Protein AF-A0A1M3NH99-F1 (afdb_monomer_lite)

Radius of gyration: 19.96 Å; chains: 1; bounding box: 33×35×66 Å

Sequence (77 aa):
MYATSPRQRWPQLLQRTFDVNILECPKCKGRLRLIEPVVETGAARHILERLGLPVDAPRLVRARAPTTLDDDEPDAA

Foldseek 3Di:
DDPPDPDDPPQVVCCVPPVDRPQADPPPRDGHDDDDDDPDLVVQQVVCVVVVHDSDDPDDDDDDDDPPPPPDPPPPD

pLDDT: mean 84.53, std 14.22, range [44.44, 97.12]

Structure (mmCIF, N/CA/C/O backbone):
data_AF-A0A1M3NH99-F1
#
_entry.id   AF-A0A1M3NH99-F1
#
loop_
_atom_site.group_PDB
_atom_site.id
_atom_site.type_symbol
_atom_site.label_atom_id
_atom_site.label_alt_id
_atom_site.label_comp_id
_atom_site.label_asym_id
_atom_site.label_entity_id
_atom_site.label_seq_id
_atom_site.pdbx_PDB_ins_code
_atom_site.Cartn_x
_atom_site.Cartn_y
_atom_site.Cartn_z
_atom_site.occupancy
_atom_site.B_iso_or_equiv
_atom_site.auth_seq_id
_atom_site.auth_comp_id
_atom_site.auth_asym_id
_atom_site.auth_atom_id
_atom_site.pdbx_PDB_model_num
ATOM 1 N N . MET A 1 1 ? 7.065 22.215 -24.159 1.00 45.94 1 MET A N 1
ATOM 2 C CA . MET A 1 1 ? 5.926 22.641 -23.317 1.00 45.94 1 MET A CA 1
ATOM 3 C C . MET A 1 1 ? 5.685 21.557 -22.278 1.00 45.94 1 MET A C 1
ATOM 5 O O . MET A 1 1 ? 5.320 20.458 -22.667 1.00 45.94 1 MET A O 1
ATOM 9 N N . TYR A 1 2 ? 5.953 21.799 -20.994 1.00 61.88 2 TYR A N 1
ATOM 10 C CA . TYR A 1 2 ? 5.523 20.871 -19.944 1.00 61.88 2 TYR A CA 1
ATOM 11 C C . TYR A 1 2 ? 4.086 21.237 -19.570 1.00 61.88 2 TYR A C 1
ATOM 13 O O . TYR A 1 2 ? 3.793 22.393 -19.275 1.00 61.88 2 TYR A O 1
ATOM 21 N N . ALA A 1 3 ? 3.166 20.281 -19.645 1.00 59.94 3 ALA A N 1
ATOM 22 C CA . ALA A 1 3 ? 1.819 20.497 -19.148 1.00 59.94 3 ALA A CA 1
ATOM 23 C C . ALA A 1 3 ? 1.898 20.686 -17.626 1.00 59.94 3 ALA A C 1
ATOM 25 O O . ALA A 1 3 ? 2.337 19.783 -16.912 1.00 59.94 3 ALA A O 1
ATOM 26 N N . THR A 1 4 ? 1.461 21.841 -17.120 1.00 63.69 4 THR A N 1
ATOM 27 C CA . THR A 1 4 ? 1.155 22.014 -15.694 1.00 63.69 4 THR A CA 1
ATOM 28 C C . THR A 1 4 ? -0.111 21.214 -15.408 1.00 63.69 4 THR A C 1
ATOM 30 O O . THR A 1 4 ? -1.210 21.758 -15.330 1.00 63.69 4 THR A O 1
ATOM 33 N N . SER A 1 5 ? 0.022 19.891 -15.324 1.00 70.25 5 SER A N 1
ATOM 34 C CA . SER A 1 5 ? -1.089 19.043 -14.917 1.00 70.25 5 SER A CA 1
ATOM 35 C C . SER A 1 5 ? -1.361 19.323 -13.436 1.00 70.25 5 SER A C 1
ATOM 37 O O . SER A 1 5 ? -0.428 19.241 -12.627 1.00 70.25 5 SER A O 1
ATOM 39 N N . PRO A 1 6 ? -2.597 19.673 -13.044 1.00 76.12 6 PRO A N 1
ATOM 40 C CA . PRO A 1 6 ? -2.933 19.818 -11.635 1.00 76.12 6 PRO A CA 1
ATOM 41 C C . PRO A 1 6 ? -2.605 18.512 -10.901 1.00 76.12 6 PRO A C 1
ATOM 43 O O . PRO A 1 6 ? -2.803 17.428 -11.449 1.00 76.12 6 PRO A O 1
ATOM 46 N N . ARG A 1 7 ? -2.085 18.598 -9.667 1.00 78.12 7 ARG A N 1
ATOM 47 C CA . ARG A 1 7 ? -1.743 17.409 -8.869 1.00 78.12 7 ARG A CA 1
ATOM 48 C C . ARG A 1 7 ? -3.010 16.576 -8.634 1.00 78.12 7 ARG A C 1
ATOM 50 O O . ARG A 1 7 ? -3.830 16.925 -7.786 1.00 78.12 7 ARG A O 1
ATOM 57 N N . GLN A 1 8 ? -3.183 15.486 -9.382 1.00 82.62 8 GLN A N 1
ATOM 58 C CA . GLN A 1 8 ? -4.234 14.506 -9.107 1.00 82.62 8 GLN A CA 1
ATOM 59 C C . GLN A 1 8 ? -3.984 13.872 -7.739 1.00 82.62 8 GLN A C 1
ATOM 61 O O . GLN A 1 8 ? -2.837 13.603 -7.374 1.00 82.62 8 GLN A O 1
ATOM 66 N N . ARG A 1 9 ? -5.053 13.602 -6.978 1.00 87.38 9 ARG A N 1
ATOM 67 C CA . ARG A 1 9 ? -4.873 12.832 -5.747 1.00 87.38 9 ARG A CA 1
ATOM 68 C C . ARG A 1 9 ? -4.501 11.393 -6.111 1.00 87.38 9 ARG A C 1
ATOM 70 O O . ARG A 1 9 ? -4.889 10.854 -7.146 1.00 87.38 9 ARG A O 1
ATOM 77 N N . TRP A 1 10 ? -3.704 10.787 -5.246 1.00 86.62 10 TRP A N 1
ATOM 78 C CA . TRP A 1 10 ? -3.121 9.474 -5.486 1.00 86.62 10 TRP A CA 1
ATOM 79 C C . TRP A 1 10 ? -4.146 8.351 -5.777 1.00 86.62 10 TRP A C 1
ATOM 81 O O . TRP A 1 10 ? -3.910 7.602 -6.725 1.00 86.62 10 TRP A O 1
ATOM 91 N N . PRO A 1 11 ? -5.319 8.264 -5.105 1.00 89.88 11 PRO A N 1
ATOM 92 C CA . PRO A 1 11 ? -6.343 7.272 -5.448 1.00 89.88 11 PRO A CA 1
ATOM 93 C C . PRO A 1 11 ? -6.835 7.369 -6.900 1.00 89.88 11 PRO A C 1
ATOM 95 O O . PRO A 1 11 ? -7.059 6.347 -7.539 1.00 89.88 11 PRO A O 1
ATOM 98 N N . GLN A 1 12 ? -6.972 8.585 -7.445 1.00 90.25 12 GLN A N 1
ATOM 99 C CA . GLN A 1 12 ? -7.397 8.776 -8.837 1.00 90.25 12 GLN A CA 1
ATOM 100 C C . GLN A 1 12 ? -6.347 8.250 -9.820 1.00 90.25 12 GLN A C 1
ATOM 102 O O . GLN A 1 12 ? -6.700 7.714 -10.867 1.00 90.25 12 GLN A O 1
ATOM 107 N N . LEU A 1 13 ? -5.060 8.384 -9.486 1.00 91.31 13 LEU A N 1
ATOM 108 C CA . LEU A 1 13 ? -3.977 7.843 -10.306 1.00 91.31 13 LEU A CA 1
ATOM 109 C C . LEU A 1 13 ? -3.976 6.312 -10.295 1.00 91.31 13 LEU A C 1
ATOM 111 O O . LEU A 1 13 ? -3.784 5.708 -11.348 1.00 91.31 13 LEU A O 1
ATOM 115 N N . LEU A 1 14 ? -4.224 5.696 -9.135 1.00 92.19 14 LEU A N 1
ATOM 116 C CA . LEU A 1 14 ? -4.319 4.239 -9.019 1.00 92.19 14 LEU A CA 1
ATOM 117 C C . LEU A 1 14 ? -5.485 3.678 -9.834 1.00 92.19 14 LEU A C 1
ATOM 119 O O . LEU A 1 14 ? -5.280 2.729 -10.588 1.00 92.19 14 LEU A O 1
ATOM 123 N N . GLN A 1 15 ? -6.662 4.307 -9.759 1.00 92.75 15 GLN A N 1
ATOM 124 C CA . GLN A 1 15 ? -7.801 3.899 -10.579 1.00 92.75 15 GLN A CA 1
ATOM 125 C C . GLN A 1 15 ? -7.481 4.018 -12.069 1.00 92.75 15 GLN A C 1
ATOM 127 O O . GLN A 1 15 ? -7.731 3.097 -12.832 1.00 92.75 15 GLN A O 1
ATOM 132 N N . ARG A 1 16 ? -6.908 5.146 -12.500 1.00 91.88 16 ARG A N 1
ATOM 133 C CA . ARG A 1 16 ? -6.654 5.388 -13.925 1.00 91.88 16 ARG A CA 1
ATOM 134 C C . ARG A 1 16 ? -5.638 4.411 -14.519 1.00 91.88 16 ARG A C 1
ATOM 136 O O . ARG A 1 16 ? -5.793 4.002 -15.661 1.00 91.88 16 ARG A O 1
ATOM 143 N N . THR A 1 17 ? -4.570 4.107 -13.784 1.00 91.88 17 THR A N 1
ATOM 144 C CA . THR A 1 17 ? -3.441 3.328 -14.314 1.00 91.88 17 THR A CA 1
ATOM 145 C C . THR A 1 17 ? -3.594 1.828 -14.068 1.00 91.88 17 THR A C 1
ATOM 147 O O . THR A 1 17 ? -3.149 1.037 -14.893 1.00 91.88 17 THR A O 1
ATOM 150 N N . PHE A 1 18 ? -4.194 1.432 -12.943 1.00 90.56 18 PHE A N 1
ATOM 151 C CA . PHE A 1 18 ? -4.261 0.033 -12.506 1.00 90.56 18 PHE A CA 1
ATOM 152 C C . PHE A 1 18 ? -5.690 -0.496 -12.346 1.00 90.56 18 PHE A C 1
ATOM 154 O O . PHE A 1 18 ? -5.850 -1.648 -11.962 1.00 90.56 18 PHE A O 1
ATOM 161 N N . ASP A 1 19 ? -6.713 0.328 -12.592 1.00 92.75 19 ASP A N 1
ATOM 162 C CA . ASP A 1 19 ? -8.125 0.000 -12.345 1.00 92.75 19 ASP A CA 1
ATOM 163 C C . ASP A 1 19 ? -8.436 -0.367 -10.876 1.00 92.75 19 ASP A C 1
ATOM 165 O O . ASP A 1 19 ? -9.372 -1.099 -10.565 1.00 92.75 19 ASP A O 1
ATOM 169 N N . VAL A 1 20 ? -7.645 0.165 -9.933 1.00 92.50 20 VAL A N 1
ATOM 170 C CA . VAL A 1 20 ? -7.784 -0.112 -8.493 1.00 92.50 20 VAL A CA 1
ATOM 171 C C . VAL A 1 20 ? -8.444 1.053 -7.749 1.00 92.50 20 VAL A C 1
ATOM 173 O O . VAL A 1 20 ? -7.851 2.129 -7.619 1.00 92.50 20 VAL A O 1
ATOM 176 N N . ASN A 1 21 ? -9.612 0.796 -7.141 1.00 91.75 21 ASN A N 1
ATOM 177 C CA . ASN A 1 21 ? -10.309 1.751 -6.271 1.00 91.75 21 ASN A CA 1
ATOM 178 C C . ASN A 1 21 ? -10.012 1.505 -4.783 1.00 91.75 21 ASN A C 1
ATOM 180 O O . ASN A 1 21 ? -10.711 0.749 -4.111 1.00 91.75 21 ASN A O 1
ATOM 184 N N . ILE A 1 22 ? -9.025 2.203 -4.221 1.00 91.81 22 ILE A N 1
ATOM 185 C CA . ILE A 1 22 ? -8.688 2.074 -2.788 1.00 91.81 22 ILE A CA 1
ATOM 186 C C . ILE A 1 22 ? -9.689 2.755 -1.833 1.00 91.81 22 ILE A C 1
ATOM 188 O O . ILE A 1 22 ? -9.543 2.657 -0.615 1.00 91.81 22 ILE A O 1
ATOM 192 N N . LEU A 1 23 ? -10.684 3.480 -2.359 1.00 94.00 23 LEU A N 1
ATOM 193 C CA . LEU A 1 23 ? -11.726 4.150 -1.570 1.00 94.00 23 LEU A CA 1
ATOM 194 C C . LEU A 1 23 ? -13.053 3.377 -1.561 1.00 94.00 23 LEU A C 1
ATOM 196 O O . LEU A 1 23 ? -14.042 3.878 -1.025 1.00 94.00 23 LEU A O 1
ATOM 200 N N . GLU A 1 24 ? -13.084 2.167 -2.118 1.00 95.00 24 GLU A N 1
ATOM 201 C CA . GLU A 1 24 ? -14.220 1.250 -2.057 1.00 95.00 24 GLU A CA 1
ATOM 202 C C . GLU A 1 24 ? -13.839 -0.002 -1.263 1.00 95.00 24 GLU A C 1
ATOM 204 O O . GLU A 1 24 ? -12.773 -0.588 -1.449 1.00 95.00 24 GLU A O 1
ATOM 209 N N . CYS A 1 25 ? -14.718 -0.439 -0.364 1.00 93.31 25 CYS A N 1
ATOM 210 C CA . CYS A 1 25 ? -14.516 -1.683 0.361 1.00 93.31 25 CYS A CA 1
ATOM 211 C C . CYS A 1 25 ? -14.683 -2.886 -0.583 1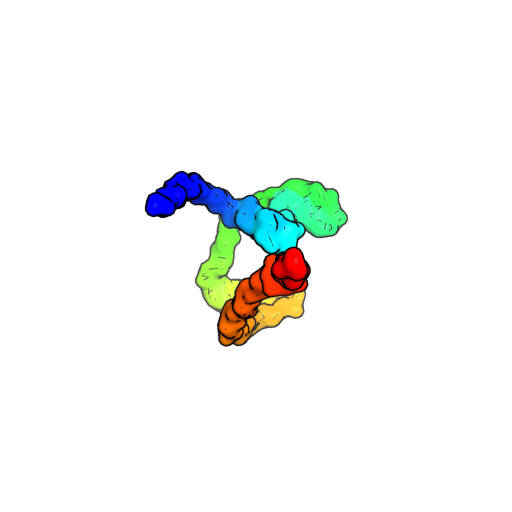.00 93.31 25 CYS A C 1
ATOM 213 O O . CYS A 1 25 ? -15.770 -3.066 -1.138 1.00 93.31 25 CYS A O 1
ATOM 215 N N . PRO A 1 26 ? -13.691 -3.790 -0.696 1.00 90.19 26 PRO A N 1
ATOM 216 C CA . PRO A 1 26 ? -13.806 -4.954 -1.574 1.00 90.19 26 PRO A CA 1
ATOM 217 C C . PRO A 1 26 ? -14.892 -5.943 -1.120 1.00 90.19 26 PRO A C 1
ATOM 219 O O . PRO A 1 26 ? -15.381 -6.712 -1.939 1.00 90.19 26 PRO A O 1
ATOM 222 N N . LYS A 1 27 ? -15.290 -5.916 0.163 1.00 92.88 27 LYS A N 1
ATOM 223 C CA . LYS A 1 27 ? -16.298 -6.828 0.731 1.00 92.88 27 LYS A CA 1
ATOM 224 C C . LYS A 1 27 ? -17.728 -6.312 0.584 1.00 92.88 27 LYS A C 1
ATOM 226 O O . LYS A 1 27 ? -18.593 -7.043 0.125 1.00 92.88 27 LYS A O 1
ATOM 231 N N . CYS A 1 28 ? -17.985 -5.074 1.010 1.00 96.50 28 CYS A N 1
ATOM 232 C CA . CYS A 1 28 ? -19.345 -4.524 1.089 1.00 96.50 28 CYS A CA 1
ATOM 233 C C . CYS A 1 28 ? -19.624 -3.385 0.106 1.00 96.50 28 CYS A C 1
ATOM 235 O O . CYS A 1 28 ? -20.727 -2.850 0.121 1.00 96.50 28 CYS A O 1
ATOM 237 N N . LYS A 1 29 ? -18.639 -2.971 -0.702 1.00 94.31 29 LYS A N 1
ATOM 238 C CA . LYS A 1 29 ? -18.770 -1.870 -1.674 1.00 94.31 29 LYS A CA 1
ATOM 239 C C . LYS A 1 29 ? -19.089 -0.497 -1.067 1.00 94.31 29 LYS A C 1
ATOM 241 O O . LYS A 1 29 ? -19.378 0.457 -1.777 1.00 94.31 29 LYS A O 1
ATOM 246 N N . GLY A 1 30 ? -18.982 -0.370 0.256 1.00 95.81 30 GLY A N 1
ATOM 247 C CA . GLY A 1 30 ? -19.094 0.905 0.958 1.00 95.81 30 GLY A CA 1
ATOM 248 C C . GLY A 1 30 ? -17.888 1.819 0.727 1.00 95.81 30 GLY A C 1
ATOM 249 O O . GLY A 1 30 ? -16.803 1.371 0.350 1.00 95.81 30 GLY A O 1
ATOM 250 N N . ARG A 1 31 ? -18.069 3.113 1.007 1.00 95.56 31 ARG A N 1
ATOM 251 C CA . ARG A 1 31 ? -17.020 4.129 0.866 1.00 95.56 31 ARG A CA 1
ATOM 252 C C . ARG A 1 31 ? -16.014 4.056 2.015 1.00 95.56 31 ARG A C 1
ATOM 254 O O . ARG A 1 31 ? -16.390 4.145 3.181 1.00 95.56 31 ARG A O 1
ATOM 261 N N . LEU A 1 32 ? -14.734 3.972 1.676 1.00 94.50 32 LEU A N 1
ATOM 262 C CA . LEU A 1 32 ? -13.607 4.070 2.600 1.00 94.50 32 LEU A CA 1
ATOM 263 C C . LEU A 1 32 ? -12.985 5.473 2.562 1.00 94.50 32 LEU A C 1
ATOM 265 O O . LEU A 1 32 ? -13.160 6.239 1.609 1.00 94.50 32 LEU A O 1
ATOM 269 N N . ARG A 1 33 ? -12.232 5.813 3.613 1.00 91.44 33 ARG A N 1
ATOM 270 C CA . ARG A 1 33 ? -11.463 7.058 3.716 1.00 91.44 33 ARG A CA 1
ATOM 271 C C . ARG A 1 33 ? -10.003 6.730 4.000 1.00 91.44 33 ARG A C 1
ATOM 273 O O . ARG A 1 33 ? -9.718 5.998 4.941 1.00 91.44 33 ARG A O 1
ATOM 280 N N . LEU A 1 34 ? -9.093 7.321 3.227 1.00 88.19 34 LEU A N 1
ATOM 281 C CA . LEU A 1 34 ? -7.668 7.296 3.546 1.00 88.19 34 LEU A CA 1
ATOM 282 C C . LEU A 1 34 ? -7.435 8.133 4.811 1.00 88.19 34 LEU A C 1
ATOM 284 O O . LEU A 1 34 ? -7.807 9.307 4.838 1.00 88.19 34 LEU A O 1
ATOM 288 N N . ILE A 1 35 ? -6.871 7.522 5.851 1.00 90.88 35 ILE A N 1
ATOM 289 C CA . ILE A 1 35 ? -6.581 8.204 7.118 1.00 90.88 35 ILE A CA 1
ATOM 290 C C . ILE A 1 35 ? -5.158 8.753 7.068 1.00 90.88 35 ILE A C 1
ATOM 292 O O . ILE A 1 35 ? -4.972 9.964 7.090 1.00 90.88 35 ILE A O 1
ATOM 296 N N . GLU A 1 36 ? -4.177 7.863 6.928 1.00 90.25 36 GLU A N 1
ATOM 297 C CA . GLU A 1 36 ? -2.758 8.206 6.925 1.00 90.25 36 GLU A CA 1
ATOM 298 C C . GLU A 1 36 ? -1.949 7.112 6.203 1.00 90.25 36 GLU A C 1
ATOM 300 O O . GLU A 1 36 ? -2.320 5.935 6.282 1.00 90.25 36 GLU A O 1
ATOM 305 N N . PRO A 1 37 ? -0.874 7.458 5.473 1.00 88.62 37 PRO A N 1
ATOM 306 C CA . PRO A 1 37 ? 0.096 6.477 4.998 1.00 88.62 37 PRO A CA 1
ATOM 307 C C . PRO A 1 37 ? 0.979 5.959 6.145 1.00 88.62 37 PRO A C 1
ATOM 309 O O . PRO A 1 37 ? 1.475 6.731 6.958 1.00 88.62 37 PRO A O 1
ATOM 312 N N . VAL A 1 38 ? 1.253 4.654 6.172 1.00 91.94 38 VAL A N 1
ATOM 313 C CA . VAL A 1 38 ? 2.229 4.073 7.107 1.00 91.94 38 VAL A CA 1
ATOM 314 C C . VAL A 1 38 ? 3.636 4.319 6.561 1.00 91.94 38 VAL A C 1
ATOM 316 O O . VAL A 1 38 ? 4.020 3.722 5.559 1.00 91.94 38 VAL A O 1
ATOM 319 N N . VAL A 1 39 ? 4.386 5.221 7.197 1.00 93.06 39 VAL A N 1
ATOM 320 C CA . VAL A 1 39 ? 5.746 5.610 6.769 1.00 93.06 39 VAL A CA 1
ATOM 321 C C . VAL A 1 39 ? 6.860 4.950 7.583 1.00 93.06 39 VAL A C 1
ATOM 323 O O . VAL A 1 39 ? 8.001 4.910 7.136 1.00 93.06 39 VAL A O 1
ATOM 326 N N . GLU A 1 40 ? 6.544 4.437 8.773 1.00 95.25 40 GLU A N 1
ATOM 327 C CA . GLU A 1 40 ? 7.507 3.773 9.653 1.00 95.25 40 GLU A CA 1
ATOM 328 C C . GLU A 1 40 ? 7.663 2.300 9.244 1.00 95.25 40 GLU A C 1
ATOM 330 O O . GLU A 1 40 ? 6.682 1.560 9.132 1.00 95.25 40 GLU A O 1
ATOM 335 N N . THR A 1 41 ? 8.903 1.882 8.987 1.00 93.06 41 THR A N 1
ATOM 336 C CA . THR A 1 41 ? 9.224 0.574 8.402 1.00 93.06 41 THR A CA 1
ATOM 337 C C . THR A 1 41 ? 8.834 -0.595 9.308 1.00 93.06 41 THR A C 1
ATOM 339 O O . THR A 1 41 ? 8.321 -1.600 8.813 1.00 93.06 41 THR A O 1
ATOM 342 N N . GLY A 1 42 ? 9.044 -0.488 10.621 1.00 95.56 42 GLY A N 1
ATOM 343 C CA . GLY A 1 42 ? 8.680 -1.520 11.593 1.00 95.56 42 GLY A CA 1
ATOM 344 C C . GLY A 1 42 ? 7.169 -1.750 11.663 1.00 95.56 42 GLY A C 1
ATOM 345 O O . GLY A 1 42 ? 6.708 -2.890 11.608 1.00 95.56 42 GLY A O 1
ATOM 346 N N . ALA A 1 43 ? 6.385 -0.675 11.701 1.00 95.44 43 ALA A N 1
ATOM 347 C CA . ALA A 1 43 ? 4.930 -0.696 11.679 1.00 95.44 43 ALA A CA 1
ATOM 348 C C . ALA A 1 43 ? 4.407 -1.272 10.361 1.00 95.44 43 ALA A C 1
ATOM 350 O O . ALA A 1 43 ? 3.540 -2.147 10.381 1.00 95.44 43 ALA A O 1
ATOM 351 N N . ALA A 1 44 ? 4.963 -0.837 9.224 1.00 94.81 44 ALA A N 1
ATOM 352 C CA . ALA A 1 44 ? 4.618 -1.3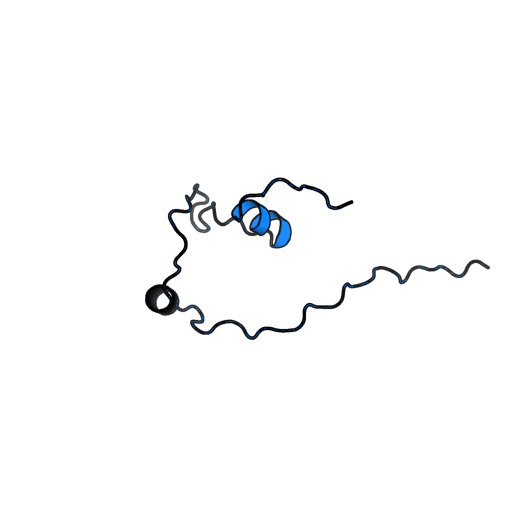92 7.919 1.00 94.81 44 ALA A CA 1
ATOM 353 C C . ALA A 1 44 ? 4.880 -2.904 7.879 1.00 94.81 44 ALA A C 1
ATOM 355 O O . ALA A 1 44 ? 3.992 -3.668 7.500 1.00 94.81 44 ALA A O 1
ATOM 356 N N . ARG A 1 45 ? 6.052 -3.347 8.353 1.00 95.81 45 ARG A N 1
ATOM 357 C CA . ARG A 1 45 ? 6.405 -4.767 8.438 1.00 95.81 45 ARG A CA 1
ATOM 358 C C . ARG A 1 45 ? 5.409 -5.548 9.297 1.00 95.81 45 ARG A C 1
ATOM 360 O O . ARG A 1 45 ? 4.839 -6.515 8.804 1.00 95.81 45 ARG A O 1
ATOM 367 N N . HIS A 1 46 ? 5.155 -5.121 10.535 1.00 96.75 46 HIS A N 1
ATOM 368 C CA . HIS A 1 46 ? 4.220 -5.818 11.428 1.00 96.75 46 HIS A CA 1
ATOM 369 C C . HIS A 1 46 ? 2.809 -5.925 10.834 1.00 96.75 46 HIS A C 1
ATOM 371 O O . HIS A 1 46 ? 2.153 -6.958 10.970 1.00 96.75 46 HIS A O 1
ATOM 377 N N . ILE A 1 47 ? 2.325 -4.874 10.163 1.00 95.38 47 ILE A N 1
ATOM 378 C CA . ILE A 1 47 ? 1.020 -4.896 9.491 1.00 95.38 47 ILE A CA 1
ATOM 379 C C . ILE A 1 47 ? 1.026 -5.916 8.346 1.00 95.38 47 ILE A C 1
ATOM 381 O O . ILE A 1 47 ? 0.107 -6.731 8.259 1.00 95.38 47 ILE A O 1
ATOM 385 N N . LEU A 1 48 ? 2.052 -5.901 7.490 1.00 95.88 48 LEU A N 1
ATOM 386 C CA . LEU A 1 48 ? 2.164 -6.823 6.356 1.00 95.88 48 LEU A CA 1
ATOM 387 C C . LEU A 1 48 ? 2.234 -8.287 6.815 1.00 95.88 48 LEU A C 1
ATOM 389 O O . LEU A 1 48 ? 1.496 -9.114 6.281 1.00 95.88 48 LEU A O 1
ATOM 393 N N . GLU A 1 49 ? 3.019 -8.592 7.854 1.00 96.88 49 GLU A N 1
ATOM 394 C CA . GLU A 1 49 ? 3.092 -9.936 8.453 1.00 96.88 49 GLU A CA 1
ATOM 395 C C . GLU A 1 49 ? 1.721 -10.412 8.937 1.00 96.88 49 GLU A C 1
ATOM 397 O O . GLU A 1 49 ? 1.296 -11.528 8.639 1.00 96.88 49 GLU A O 1
ATOM 402 N N . ARG A 1 50 ? 0.988 -9.545 9.645 1.00 97.12 50 ARG A N 1
ATOM 403 C CA . ARG A 1 50 ? -0.350 -9.858 10.168 1.00 97.12 50 ARG A CA 1
ATOM 404 C C . ARG A 1 50 ? -1.382 -10.081 9.068 1.00 97.12 50 ARG A C 1
ATOM 406 O O . ARG A 1 50 ? -2.343 -10.815 9.291 1.00 97.12 50 ARG A O 1
ATOM 413 N N . LEU A 1 51 ? -1.196 -9.453 7.911 1.00 95.31 51 LEU A N 1
ATOM 414 C CA . LEU A 1 51 ? -2.036 -9.636 6.729 1.00 95.31 51 LEU A CA 1
ATOM 415 C C . LEU A 1 51 ? -1.593 -10.820 5.852 1.00 95.31 51 LEU A C 1
ATOM 417 O O . LEU A 1 51 ? -2.299 -11.146 4.900 1.00 95.31 51 LEU A O 1
ATOM 421 N N . GLY A 1 52 ? -0.457 -11.460 6.154 1.00 96.19 52 GLY A N 1
ATOM 422 C CA . GLY A 1 52 ? 0.119 -12.523 5.325 1.00 96.19 52 GLY A CA 1
ATOM 423 C C . GLY A 1 52 ? 0.645 -12.024 3.975 1.00 96.19 52 GLY A C 1
ATOM 424 O O . GLY A 1 52 ? 0.661 -12.780 3.006 1.00 96.19 52 GLY A O 1
ATOM 425 N N . LEU A 1 53 ? 1.031 -10.748 3.890 1.00 94.56 53 LEU A N 1
ATOM 426 C CA . LEU A 1 5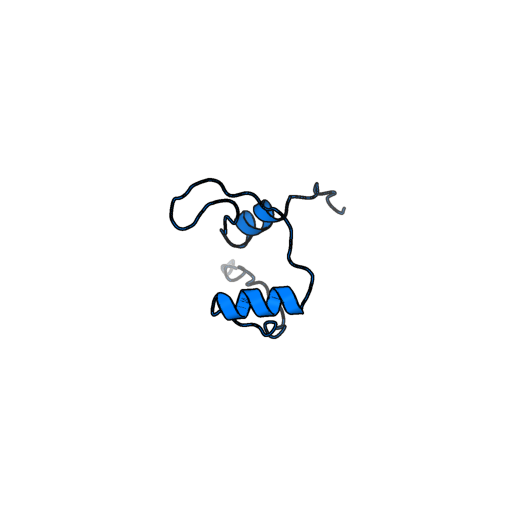3 ? 1.577 -10.131 2.681 1.00 94.56 53 LEU A CA 1
ATOM 427 C C . LEU A 1 53 ? 3.116 -10.165 2.685 1.00 94.56 53 LEU A C 1
ATOM 429 O O . LEU A 1 53 ? 3.723 -10.187 3.759 1.00 94.56 53 LEU A O 1
ATOM 433 N N . PRO A 1 54 ? 3.768 -10.130 1.506 1.00 94.50 54 PRO A N 1
ATOM 434 C CA . PRO A 1 54 ? 5.221 -10.005 1.422 1.00 94.50 54 PRO A CA 1
ATOM 435 C C . PRO A 1 54 ? 5.719 -8.761 2.169 1.00 94.50 54 PRO A C 1
ATOM 437 O O . PRO A 1 54 ? 5.234 -7.656 1.930 1.00 94.50 54 PRO A O 1
ATOM 440 N N . VAL A 1 55 ? 6.687 -8.951 3.069 1.00 95.06 55 VAL A N 1
ATOM 441 C CA . VAL A 1 55 ? 7.318 -7.871 3.852 1.00 95.06 55 VAL A CA 1
ATOM 442 C C . VAL A 1 55 ? 8.496 -7.228 3.133 1.00 95.06 55 VAL A C 1
ATOM 444 O O . VAL A 1 55 ? 8.816 -6.068 3.385 1.00 95.06 55 VAL A O 1
ATOM 447 N N . ASP A 1 56 ? 9.148 -7.981 2.252 1.00 90.69 56 ASP A N 1
ATOM 448 C CA . ASP A 1 56 ? 10.303 -7.505 1.510 1.00 90.69 56 ASP A CA 1
ATOM 449 C C . ASP A 1 56 ? 9.850 -6.643 0.335 1.00 90.69 56 ASP A C 1
ATOM 451 O O . ASP A 1 56 ? 8.880 -6.955 -0.364 1.00 90.69 56 ASP A O 1
ATOM 455 N N . ALA A 1 57 ? 10.576 -5.550 0.100 1.00 85.75 57 ALA A N 1
ATOM 456 C CA . ALA A 1 57 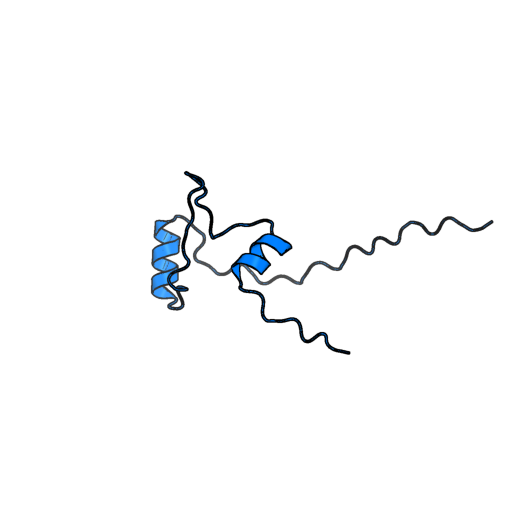? 10.327 -4.707 -1.055 1.00 85.75 57 ALA A CA 1
ATOM 457 C C . ALA A 1 57 ? 10.458 -5.535 -2.350 1.00 85.75 57 ALA A C 1
ATOM 459 O O . ALA A 1 57 ? 11.400 -6.325 -2.485 1.00 85.75 57 ALA A O 1
ATOM 460 N N . PRO A 1 58 ? 9.555 -5.352 -3.331 1.00 86.31 58 PRO A N 1
ATOM 461 C CA . PRO A 1 58 ? 9.677 -6.035 -4.607 1.00 86.31 58 PRO A CA 1
ATOM 462 C C . PRO A 1 58 ? 10.995 -5.638 -5.276 1.00 86.31 58 PRO A C 1
ATOM 464 O O . PRO A 1 58 ? 11.404 -4.474 -5.246 1.00 86.31 58 PRO A O 1
ATOM 467 N N . ARG A 1 59 ? 11.667 -6.609 -5.905 1.00 90.69 59 ARG A N 1
ATOM 468 C CA . ARG A 1 59 ? 12.898 -6.344 -6.655 1.00 90.69 59 ARG A CA 1
ATOM 469 C C . ARG A 1 59 ? 12.604 -5.307 -7.742 1.00 90.69 59 ARG A C 1
ATOM 471 O O . ARG A 1 59 ? 11.747 -5.528 -8.595 1.00 90.69 59 ARG A O 1
ATOM 478 N N . LEU A 1 60 ? 13.349 -4.202 -7.736 1.00 87.50 60 LEU A N 1
ATOM 479 C CA . LEU A 1 60 ? 13.280 -3.207 -8.801 1.00 87.50 60 LEU A CA 1
ATOM 480 C C . LEU A 1 60 ? 13.752 -3.842 -10.114 1.00 87.50 60 LEU A C 1
ATOM 482 O O . LEU A 1 60 ? 14.881 -4.322 -10.218 1.00 87.50 60 LEU A O 1
ATOM 486 N N . VAL A 1 61 ? 12.869 -3.854 -11.109 1.00 89.38 61 VAL A N 1
ATOM 487 C CA . VAL A 1 61 ? 13.143 -4.343 -12.465 1.00 89.38 61 VAL A CA 1
ATOM 488 C C . VAL A 1 61 ? 13.060 -3.189 -13.455 1.00 89.38 61 VAL A C 1
ATOM 490 O O . VAL A 1 61 ? 12.358 -2.204 -13.221 1.00 89.38 61 VAL A O 1
ATOM 493 N N . ARG A 1 62 ? 13.778 -3.300 -14.578 1.00 88.00 62 ARG A N 1
ATOM 494 C CA . ARG A 1 62 ? 13.681 -2.319 -15.666 1.00 88.00 62 ARG A CA 1
ATOM 495 C C . ARG A 1 62 ? 12.230 -2.254 -16.154 1.00 88.00 62 ARG A C 1
ATOM 497 O O . ARG A 1 62 ? 11.608 -3.293 -16.372 1.00 88.00 62 ARG A O 1
ATOM 504 N N . ALA A 1 63 ? 11.715 -1.041 -16.357 1.00 85.81 63 ALA A N 1
ATOM 505 C CA . ALA A 1 63 ? 10.415 -0.847 -16.987 1.00 85.81 63 ALA A CA 1
ATOM 506 C C . ALA A 1 63 ? 10.381 -1.548 -18.354 1.00 85.81 63 ALA A C 1
ATOM 508 O O . ALA A 1 63 ? 11.356 -1.494 -19.112 1.00 85.81 63 ALA A O 1
ATOM 509 N N . ARG A 1 64 ? 9.264 -2.214 -18.665 1.00 83.06 64 ARG A N 1
ATOM 510 C CA . ARG A 1 64 ? 9.068 -2.839 -19.977 1.00 83.06 64 ARG A CA 1
ATOM 511 C C . ARG A 1 64 ? 9.175 -1.757 -21.060 1.00 83.06 64 ARG A C 1
ATOM 513 O O . ARG A 1 64 ? 8.651 -0.660 -20.876 1.00 83.06 64 ARG A O 1
ATOM 520 N N . ALA A 1 65 ? 9.859 -2.066 -22.164 1.00 83.50 65 ALA A N 1
ATOM 521 C CA . ALA A 1 65 ? 9.850 -1.196 -23.336 1.00 83.50 65 ALA A CA 1
ATOM 522 C C . ALA A 1 65 ? 8.397 -1.002 -23.818 1.00 83.50 65 ALA A C 1
ATOM 524 O O . ALA A 1 65 ? 7.604 -1.943 -23.698 1.00 83.50 65 ALA A O 1
ATOM 525 N N . PRO A 1 66 ? 8.030 0.188 -24.326 1.00 80.50 66 PRO A N 1
ATOM 526 C CA . PRO A 1 66 ? 6.729 0.360 -24.948 1.00 80.50 66 PRO A CA 1
ATOM 527 C C . PRO A 1 66 ? 6.578 -0.679 -26.059 1.00 80.50 66 PRO A C 1
ATOM 529 O O . PRO A 1 66 ? 7.499 -0.884 -26.845 1.00 80.50 66 PRO A O 1
ATOM 532 N N . THR A 1 67 ? 5.429 -1.345 -26.111 1.00 72.81 67 THR A N 1
ATOM 533 C CA . THR A 1 67 ? 5.012 -2.055 -27.317 1.00 72.81 67 THR A CA 1
ATOM 534 C C . THR A 1 67 ? 4.679 -0.974 -28.335 1.00 72.81 67 THR A C 1
ATOM 536 O O . THR A 1 67 ? 3.620 -0.355 -28.234 1.00 72.81 67 THR A O 1
ATOM 539 N N . THR A 1 68 ? 5.609 -0.655 -29.232 1.00 68.75 68 THR A N 1
ATOM 540 C CA . THR A 1 68 ? 5.291 0.146 -30.414 1.00 68.75 68 THR A CA 1
ATOM 541 C C . THR A 1 68 ? 4.261 -0.651 -31.202 1.00 68.75 68 THR A C 1
ATOM 543 O O . THR A 1 68 ? 4.548 -1.754 -31.654 1.00 68.75 68 THR A O 1
ATOM 546 N N . LEU A 1 69 ? 3.031 -0.146 -31.263 1.00 63.38 69 LEU A N 1
ATOM 547 C CA . LEU A 1 69 ? 2.013 -0.631 -32.189 1.00 63.38 69 LEU A CA 1
ATOM 548 C C . LEU A 1 69 ? 2.364 -0.068 -33.570 1.00 63.38 69 LEU A C 1
ATOM 550 O O . LEU A 1 69 ? 1.665 0.803 -34.063 1.00 63.38 69 LEU A O 1
ATOM 554 N N . ASP A 1 70 ? 3.484 -0.504 -34.134 1.00 60.75 70 ASP A N 1
ATOM 555 C CA . ASP A 1 70 ? 3.921 -0.130 -35.477 1.00 60.75 70 ASP A CA 1
ATOM 556 C C . ASP A 1 70 ? 4.308 -1.428 -36.203 1.00 60.75 70 ASP A C 1
ATOM 558 O O . ASP A 1 70 ? 5.484 -1.716 -36.392 1.00 60.75 70 ASP A O 1
ATOM 562 N N . ASP A 1 71 ? 3.306 -2.247 -36.533 1.00 59.03 71 ASP A N 1
ATOM 563 C CA . ASP A 1 71 ? 3.434 -3.426 -37.411 1.00 59.03 71 ASP A CA 1
ATOM 564 C C . ASP A 1 71 ? 2.413 -3.385 -38.574 1.00 59.03 71 ASP A C 1
ATOM 566 O O . ASP A 1 71 ? 2.121 -4.405 -39.188 1.00 59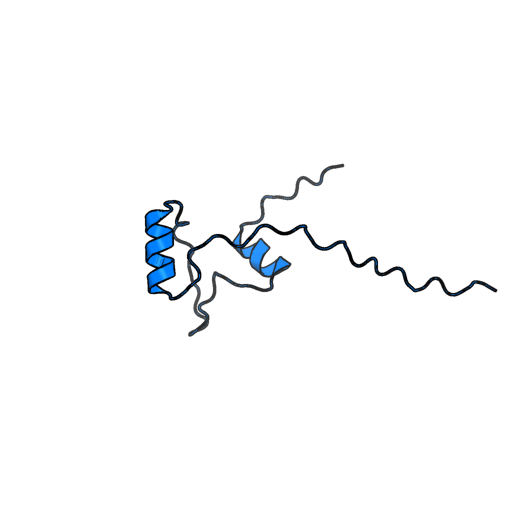.03 71 ASP A O 1
ATOM 570 N N . ASP A 1 72 ? 1.887 -2.208 -38.926 1.00 59.97 72 ASP A N 1
ATOM 571 C CA . ASP A 1 72 ? 1.085 -2.021 -40.145 1.00 59.97 72 ASP A CA 1
ATOM 572 C C . ASP A 1 72 ? 1.652 -0.855 -40.974 1.00 59.97 72 ASP A C 1
ATOM 574 O O . ASP A 1 72 ? 1.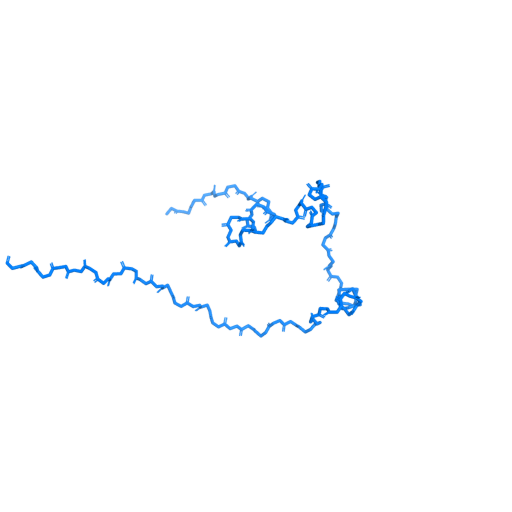064 0.222 -41.064 1.00 59.97 72 ASP A O 1
ATOM 578 N N . GLU A 1 73 ? 2.810 -1.071 -41.604 1.00 57.66 73 GLU A N 1
ATOM 579 C CA . GLU A 1 73 ? 3.107 -0.426 -42.887 1.00 57.66 73 GLU A CA 1
ATOM 580 C C . GLU A 1 73 ? 2.687 -1.418 -43.983 1.00 57.66 73 GLU A C 1
ATOM 582 O O . GLU A 1 73 ? 3.452 -2.330 -44.306 1.00 57.66 73 GLU A O 1
ATOM 587 N N . PRO A 1 74 ? 1.454 -1.338 -44.525 1.00 53.97 74 PRO A N 1
ATOM 588 C CA . PRO A 1 74 ? 1.143 -2.078 -45.730 1.00 53.97 74 PRO A CA 1
ATOM 589 C C . PRO A 1 74 ? 1.962 -1.470 -46.868 1.00 53.97 74 PRO A C 1
ATOM 591 O O . PRO A 1 74 ? 1.790 -0.303 -47.218 1.00 53.97 74 PRO A O 1
ATOM 594 N N . ASP A 1 75 ? 2.854 -2.303 -47.397 1.00 54.69 75 ASP A N 1
ATOM 595 C CA . ASP A 1 75 ? 3.609 -2.149 -48.636 1.00 54.69 75 ASP A CA 1
ATOM 596 C C . ASP A 1 75 ? 2.783 -1.388 -49.689 1.00 54.69 75 ASP A C 1
ATOM 598 O O . ASP A 1 75 ? 1.812 -1.904 -50.256 1.00 54.69 75 ASP A O 1
ATOM 602 N N . ALA A 1 76 ? 3.116 -0.110 -49.880 1.00 46.34 76 ALA A N 1
ATOM 603 C CA . ALA A 1 76 ? 2.518 0.728 -50.904 1.00 46.34 76 ALA A CA 1
ATOM 604 C C . ALA A 1 76 ? 3.165 0.369 -52.249 1.00 46.34 76 ALA A C 1
ATOM 606 O O . ALA A 1 76 ? 4.200 0.924 -52.621 1.00 46.34 76 ALA A O 1
ATOM 607 N N . ALA A 1 77 ? 2.537 -0.597 -52.923 1.00 44.44 77 ALA A N 1
ATOM 608 C CA . ALA A 1 77 ? 2.773 -0.975 -54.316 1.00 44.44 77 ALA A CA 1
ATOM 609 C C . ALA A 1 77 ? 2.525 0.172 -55.312 1.00 44.44 77 ALA A C 1
ATOM 611 O O . ALA A 1 77 ? 1.632 1.017 -55.057 1.00 44.44 77 ALA A O 1
#

Secondary structure (DSSP, 8-state):
---------HHHHHHHHH---TTB-TTT-PBP--------HHHHHHHHHHHT---SPPPP-PPPPP-----------